Protein AF-A0A5B7H3X7-F1 (afdb_monomer_lite)

InterPro domains:
  IPR005828 Major facilitator, sugar transporter-like [PF00083] (17-91)
  IPR020846 Major facilitator superfamily domain [PS50850] (1-87)
  IPR036259 MFS transporter superfamily [G3DSA:1.20.1250.20] (1-110)
  IPR036259 MFS transporter superfamily [SSF103473] (4-90)

Foldseek 3Di:
DVVVVVVVVVVVVVVVVVLVVLVVQDDPVCSVVVVVVVVVVVVVVVVVLVVVVVPDDPVPPPPSVVVVVVVVVVVVVVVVPVPDPVDDDRPPDPVSVVVVDDDPPPDPPPPVPPD

pLDDT: mean 73.6, std 17.4, range [38.88, 94.69]

Organism: Portunus trituberculatus (NCBI:txid210409)

Sequence (115 aa):
MTLALLGKMTLNAAFQILFLYTGELFPTEVRTWGMGNASMMARIGSVLAAFLVSVLPSSWSIAPPIIFGCSCLIACWVTSLLPETRGAALYDTVLAFEAAQPVKGDEEKADEGVR

Structure (mmCIF, N/CA/C/O backbone):
data_AF-A0A5B7H3X7-F1
#
_entry.id   AF-A0A5B7H3X7-F1
#
loop_
_atom_site.group_PDB
_atom_site.id
_atom_site.type_symbol
_atom_site.label_atom_id
_atom_site.label_alt_id
_atom_site.label_comp_id
_atom_site.label_asym_id
_atom_site.label_entity_id
_atom_site.label_seq_id
_atom_site.pdbx_PDB_ins_code
_atom_site.Cartn_x
_atom_site.Cartn_y
_atom_site.Cartn_z
_atom_site.occupancy
_atom_site.B_iso_or_equiv
_atom_site.auth_seq_id
_atom_site.auth_comp_id
_atom_site.auth_asym_id
_atom_site.auth_atom_id
_atom_site.pdbx_PDB_model_num
ATOM 1 N N . MET A 1 1 ? 13.537 18.859 -5.431 1.00 75.50 1 MET A N 1
ATOM 2 C CA . MET A 1 1 ? 13.717 18.615 -3.980 1.00 75.50 1 MET A CA 1
ATOM 3 C C . MET A 1 1 ? 12.410 18.812 -3.215 1.00 75.50 1 MET A C 1
ATOM 5 O O . MET A 1 1 ? 11.915 17.855 -2.640 1.00 75.50 1 MET A O 1
ATOM 9 N N . THR A 1 2 ? 11.803 20.002 -3.263 1.00 92.38 2 THR A N 1
ATOM 10 C CA . THR A 1 2 ? 10.551 20.331 -2.549 1.00 92.38 2 THR A CA 1
ATOM 11 C C . THR A 1 2 ? 9.384 19.398 -2.887 1.00 92.38 2 THR A C 1
ATOM 13 O O . THR A 1 2 ? 8.752 18.875 -1.977 1.00 92.38 2 THR A O 1
ATOM 16 N N . LEU A 1 3 ? 9.155 19.101 -4.172 1.00 87.06 3 LEU A N 1
ATOM 17 C CA . LEU A 1 3 ? 8.073 18.206 -4.610 1.00 87.06 3 LEU A CA 1
ATOM 18 C C . LEU A 1 3 ? 8.233 16.760 -4.103 1.00 87.06 3 LEU A C 1
ATOM 20 O O . LEU A 1 3 ? 7.265 16.136 -3.682 1.00 87.06 3 LEU A O 1
ATOM 24 N N . ALA A 1 4 ? 9.463 16.239 -4.093 1.00 87.94 4 ALA A N 1
ATOM 25 C CA . ALA A 1 4 ? 9.745 14.892 -3.595 1.00 87.94 4 ALA A CA 1
ATOM 26 C C . ALA A 1 4 ? 9.531 14.788 -2.074 1.00 87.94 4 ALA A C 1
ATOM 28 O O . ALA A 1 4 ? 9.001 13.792 -1.582 1.00 87.94 4 ALA A O 1
ATOM 29 N N . LEU A 1 5 ? 9.905 15.835 -1.329 1.00 93.44 5 LEU A N 1
ATOM 30 C CA . LEU A 1 5 ? 9.657 15.913 0.111 1.00 93.44 5 LEU A CA 1
ATOM 31 C C . LEU A 1 5 ? 8.164 16.029 0.415 1.00 93.44 5 LEU A C 1
ATOM 33 O O . LEU A 1 5 ? 7.688 15.341 1.312 1.00 93.44 5 LEU A O 1
ATOM 37 N N . LEU A 1 6 ? 7.428 16.831 -0.359 1.00 94.69 6 LEU A N 1
ATOM 38 C CA . LEU A 1 6 ? 5.977 16.952 -0.233 1.00 94.69 6 LEU A CA 1
ATOM 39 C C . LEU A 1 6 ? 5.307 15.579 -0.373 1.00 94.69 6 LEU A C 1
ATOM 41 O O . LEU A 1 6 ? 4.592 15.161 0.530 1.00 94.69 6 LEU A O 1
ATOM 45 N N . GLY A 1 7 ? 5.621 14.840 -1.442 1.00 90.00 7 GLY A N 1
ATOM 46 C CA . GLY A 1 7 ? 5.067 13.502 -1.662 1.00 90.00 7 GLY A CA 1
ATOM 47 C C . GLY A 1 7 ? 5.365 12.538 -0.511 1.00 90.00 7 GLY A C 1
ATOM 48 O O . GLY A 1 7 ? 4.468 11.846 -0.032 1.00 90.00 7 GLY A O 1
ATOM 49 N N . LYS A 1 8 ? 6.602 12.541 0.004 1.00 89.25 8 LYS A N 1
ATOM 50 C CA . LYS A 1 8 ? 6.986 11.708 1.154 1.00 89.25 8 LYS A CA 1
ATOM 51 C C . LYS A 1 8 ? 6.202 12.067 2.424 1.00 89.25 8 LYS A C 1
ATOM 53 O O . LYS A 1 8 ? 5.792 11.169 3.155 1.00 89.25 8 LYS A O 1
ATOM 58 N N . MET A 1 9 ? 5.984 13.357 2.680 1.00 94.00 9 MET A N 1
ATOM 59 C CA . MET A 1 9 ? 5.230 13.823 3.849 1.00 94.00 9 MET A CA 1
ATOM 60 C C . MET A 1 9 ? 3.747 13.472 3.745 1.00 94.00 9 MET A C 1
ATOM 62 O O . MET A 1 9 ? 3.173 12.992 4.718 1.00 94.00 9 MET A O 1
ATOM 66 N N . THR A 1 10 ? 3.138 13.641 2.569 1.00 92.25 10 THR A N 1
ATOM 67 C CA . THR A 1 10 ? 1.731 13.289 2.342 1.00 92.25 10 THR A CA 1
ATOM 68 C C . THR A 1 10 ? 1.488 11.793 2.525 1.00 92.25 10 THR A C 1
ATOM 70 O O . THR A 1 10 ? 0.524 11.421 3.186 1.00 92.25 10 THR A O 1
ATOM 73 N N . LEU A 1 11 ? 2.381 10.934 2.019 1.00 88.12 11 LEU A N 1
ATOM 74 C CA . LEU A 1 11 ? 2.295 9.486 2.238 1.00 88.12 11 LEU A CA 1
ATOM 75 C C . LEU A 1 11 ? 2.365 9.129 3.729 1.00 88.12 11 LEU A C 1
ATOM 77 O O . LEU A 1 11 ? 1.557 8.336 4.207 1.00 88.12 11 LEU A O 1
ATOM 81 N N . ASN A 1 12 ? 3.289 9.743 4.477 1.00 91.06 12 ASN A N 1
ATOM 82 C CA . ASN A 1 12 ? 3.411 9.506 5.915 1.00 91.06 12 ASN A CA 1
ATOM 83 C C . ASN A 1 12 ? 2.171 9.982 6.686 1.00 91.06 12 ASN A C 1
ATOM 85 O O . ASN A 1 12 ? 1.659 9.264 7.539 1.00 91.06 12 ASN A O 1
ATOM 89 N N . ALA A 1 13 ? 1.664 11.175 6.366 1.00 91.50 13 ALA A N 1
ATOM 90 C CA . ALA A 1 13 ? 0.458 11.715 6.983 1.00 91.50 13 ALA A CA 1
ATOM 91 C C . ALA A 1 13 ? -0.764 10.826 6.708 1.00 91.50 13 ALA A C 1
ATOM 93 O O . ALA A 1 13 ? -1.500 10.506 7.636 1.00 91.50 13 ALA A O 1
ATOM 94 N N . ALA A 1 14 ? -0.943 10.370 5.464 1.00 88.00 14 ALA A N 1
ATOM 95 C CA . ALA A 1 14 ? -2.026 9.463 5.092 1.00 88.00 14 ALA A CA 1
ATOM 96 C C . ALA A 1 14 ? -1.951 8.137 5.862 1.00 88.00 14 ALA A C 1
ATOM 98 O O . ALA A 1 14 ? -2.958 7.686 6.403 1.00 88.00 14 ALA A O 1
ATOM 99 N N . PHE A 1 15 ? -0.756 7.547 5.978 1.00 84.44 15 PHE A N 1
ATOM 100 C CA . PHE A 1 15 ? -0.548 6.327 6.759 1.00 84.44 15 PHE A CA 1
ATOM 101 C C . PHE A 1 15 ? -0.920 6.530 8.232 1.00 84.44 15 PHE A C 1
ATOM 103 O O . PHE A 1 15 ? -1.616 5.707 8.819 1.00 84.44 15 PHE A O 1
ATOM 110 N N . GLN A 1 16 ? -0.522 7.657 8.820 1.00 87.12 16 GLN A N 1
ATOM 111 C CA . GLN A 1 16 ? -0.796 7.957 10.221 1.00 87.12 16 GLN A CA 1
ATOM 112 C C . GLN A 1 16 ? -2.285 8.213 10.489 1.00 87.12 16 GLN A C 1
ATOM 114 O O . GLN A 1 16 ? -2.808 7.741 11.495 1.00 87.12 16 GLN A O 1
ATOM 119 N N . ILE A 1 17 ? -2.979 8.893 9.570 1.00 84.38 17 ILE A N 1
ATOM 120 C CA . ILE A 1 17 ? -4.435 9.083 9.630 1.00 84.38 17 ILE A CA 1
ATOM 121 C C . ILE A 1 17 ? -5.148 7.736 9.533 1.00 84.38 17 ILE A C 1
ATOM 123 O O . ILE A 1 17 ? -6.037 7.473 10.329 1.00 84.38 17 ILE A O 1
ATOM 127 N N . LEU A 1 18 ? -4.739 6.861 8.612 1.00 79.38 18 LEU A N 1
ATOM 128 C CA . LEU A 1 18 ? -5.353 5.544 8.441 1.00 79.38 18 LEU A CA 1
ATOM 129 C C . LEU A 1 18 ? -5.159 4.661 9.684 1.00 79.38 18 LEU A C 1
ATOM 131 O O . LEU A 1 18 ? -6.084 3.965 10.098 1.00 79.38 18 LEU A O 1
ATOM 135 N N . PHE A 1 19 ? -3.992 4.743 10.328 1.00 78.38 19 PHE A N 1
ATOM 136 C CA . PHE A 1 19 ? -3.724 4.083 11.610 1.00 78.38 19 PHE A CA 1
ATOM 137 C C . PHE A 1 19 ? -4.583 4.632 12.747 1.00 78.38 19 PHE A C 1
ATOM 139 O O . PHE A 1 19 ? -5.160 3.856 13.505 1.00 78.38 19 PHE A O 1
ATOM 146 N N . LEU A 1 20 ? -4.685 5.956 12.858 1.00 82.69 20 LEU A N 1
ATOM 147 C CA . LEU A 1 20 ? -5.501 6.610 13.878 1.00 82.69 20 LEU A CA 1
ATOM 148 C C . LEU A 1 20 ? -6.980 6.269 13.695 1.00 82.69 20 LEU A C 1
ATOM 150 O O . LEU A 1 20 ? -7.642 5.853 14.637 1.00 82.69 20 LEU A O 1
ATOM 154 N N . TYR A 1 21 ? -7.450 6.322 12.456 1.00 74.88 21 TYR A N 1
ATOM 155 C CA . TYR A 1 21 ? -8.803 5.965 12.070 1.00 74.88 21 TYR A CA 1
ATOM 156 C C . TYR A 1 21 ? -9.120 4.491 12.354 1.00 74.88 21 TYR A C 1
ATOM 158 O O . TYR A 1 21 ? -10.170 4.169 12.900 1.00 74.88 21 TYR A O 1
ATOM 166 N N . THR A 1 22 ? -8.174 3.588 12.080 1.00 72.62 22 THR A N 1
ATOM 167 C CA . THR A 1 22 ? -8.290 2.174 12.475 1.00 72.62 22 THR A CA 1
ATOM 168 C C . THR A 1 22 ? -8.323 2.020 14.002 1.00 72.62 22 THR A C 1
ATOM 170 O O . THR A 1 22 ? -8.945 1.108 14.535 1.00 72.62 22 THR A O 1
ATOM 173 N N . GLY A 1 23 ? -7.668 2.915 14.738 1.00 70.56 23 GLY A N 1
ATOM 174 C CA . GLY A 1 23 ? -7.778 2.986 16.188 1.00 70.56 23 GLY A CA 1
ATOM 175 C C . GLY A 1 23 ? -9.178 3.393 16.644 1.00 70.56 23 GLY A C 1
ATOM 176 O O . GLY A 1 23 ? -9.741 2.753 17.524 1.00 70.56 23 GLY A O 1
ATOM 177 N N . GLU A 1 24 ? -9.748 4.430 16.046 1.00 73.31 24 GLU A N 1
ATOM 178 C CA . GLU A 1 24 ? -11.010 5.022 16.496 1.00 73.31 24 GLU A CA 1
ATOM 179 C C . GLU A 1 24 ? -12.242 4.217 16.076 1.00 73.31 24 GLU A C 1
ATOM 181 O O . GLU A 1 24 ? -13.179 4.109 16.857 1.00 73.31 24 GLU A O 1
ATOM 186 N N . LEU A 1 25 ? -12.240 3.608 14.887 1.00 64.31 25 LEU A N 1
ATOM 187 C CA . LEU A 1 25 ? -13.413 2.894 14.373 1.00 64.31 25 LEU A CA 1
ATOM 188 C C . LEU A 1 25 ? -13.556 1.457 14.884 1.00 64.31 25 LEU A C 1
ATOM 190 O O . LEU A 1 25 ? -14.656 0.909 14.858 1.00 64.31 25 LEU A O 1
ATOM 194 N N . PHE A 1 26 ? -12.451 0.816 15.276 1.00 60.19 26 PHE A N 1
ATOM 195 C CA . PHE A 1 26 ? -12.441 -0.619 15.549 1.00 60.19 26 PHE A CA 1
ATOM 196 C C . PHE A 1 26 ? -12.399 -0.920 17.056 1.00 60.19 26 PHE A C 1
ATOM 198 O O . PHE A 1 26 ? -11.519 -0.405 17.761 1.00 60.19 26 PHE A O 1
ATOM 205 N N . PRO A 1 27 ? -13.280 -1.814 17.556 1.00 58.56 27 PRO A N 1
ATOM 206 C CA . PRO A 1 27 ? -13.193 -2.329 18.917 1.00 58.56 27 PRO A CA 1
ATOM 207 C C . PRO A 1 27 ? -11.865 -3.073 19.125 1.00 58.56 27 PRO A C 1
ATOM 209 O O . PRO A 1 27 ? -11.237 -3.554 18.178 1.00 58.56 27 PRO A O 1
ATOM 212 N N . THR A 1 28 ? -11.416 -3.157 20.376 1.00 65.19 28 THR A N 1
ATOM 213 C CA . THR A 1 28 ? -10.062 -3.583 20.778 1.00 65.19 28 THR A CA 1
ATOM 214 C C . THR A 1 28 ? -9.598 -4.911 20.160 1.00 65.19 28 THR A C 1
ATOM 216 O O . THR A 1 28 ? -8.411 -5.057 19.871 1.00 65.19 28 THR A O 1
ATOM 219 N N . GLU A 1 29 ? -10.526 -5.831 19.882 1.00 64.56 29 GLU A N 1
ATOM 220 C CA . GLU A 1 29 ? -10.269 -7.154 19.292 1.00 64.56 29 GLU A CA 1
ATOM 221 C C . GLU A 1 29 ? -9.775 -7.104 17.832 1.00 64.56 29 GLU A C 1
ATOM 223 O O . GLU A 1 29 ? -8.860 -7.829 17.442 1.00 64.56 29 GLU A O 1
ATOM 228 N N . VAL A 1 30 ? -10.333 -6.214 17.007 1.00 67.81 30 VAL A N 1
ATOM 229 C CA . VAL A 1 30 ? -10.016 -6.125 15.565 1.00 67.81 30 VAL A CA 1
ATOM 230 C C . VAL A 1 30 ? -8.940 -5.086 15.254 1.00 67.81 30 VAL A C 1
ATOM 232 O O . VAL A 1 30 ? -8.297 -5.153 14.203 1.00 67.81 30 VAL A O 1
ATOM 235 N N . ARG A 1 31 ? -8.656 -4.172 16.192 1.00 77.56 31 ARG A N 1
ATOM 236 C CA . ARG A 1 31 ? -7.623 -3.136 16.037 1.00 77.56 31 ARG A CA 1
ATOM 237 C C . ARG A 1 31 ? -6.228 -3.727 15.806 1.00 77.56 31 ARG A C 1
ATOM 239 O O . ARG A 1 31 ? -5.514 -3.298 14.899 1.00 77.56 31 ARG A O 1
ATOM 246 N N . THR A 1 32 ? -5.835 -4.719 16.606 1.00 78.19 32 THR A N 1
ATOM 247 C CA . THR A 1 32 ? -4.513 -5.364 16.503 1.00 78.19 32 THR A CA 1
ATOM 248 C C . THR A 1 32 ? -4.342 -6.080 15.163 1.00 78.19 32 THR A C 1
ATOM 250 O O . THR A 1 32 ? -3.286 -5.981 14.536 1.00 78.19 32 THR A O 1
ATOM 253 N N . TRP A 1 33 ? -5.404 -6.727 14.676 1.00 82.31 33 TRP A N 1
ATOM 254 C CA . TRP A 1 33 ? -5.427 -7.373 13.363 1.00 82.31 33 TRP A CA 1
ATOM 255 C C . TRP A 1 33 ? -5.314 -6.369 12.210 1.00 82.31 33 TRP A C 1
ATOM 257 O O . TRP A 1 33 ? -4.500 -6.570 11.307 1.00 82.31 33 TRP A O 1
ATOM 267 N N . GLY A 1 34 ? -6.059 -5.260 12.258 1.00 80.06 34 GLY A N 1
ATOM 268 C CA . GLY A 1 34 ? -5.995 -4.204 11.243 1.00 80.06 34 GLY A CA 1
ATOM 269 C C . GLY A 1 34 ? -4.606 -3.565 11.136 1.00 80.06 34 GLY A C 1
ATOM 270 O O . GLY A 1 34 ? -4.036 -3.482 10.046 1.00 80.06 34 GLY A O 1
ATOM 271 N N . MET A 1 35 ? -4.010 -3.192 12.274 1.00 82.31 35 MET A N 1
ATOM 272 C CA . MET A 1 35 ? -2.660 -2.611 12.313 1.00 82.31 35 MET A CA 1
ATOM 273 C C . MET A 1 35 ? -1.573 -3.606 11.871 1.00 82.31 35 MET A C 1
ATOM 275 O O . MET A 1 35 ? -0.628 -3.230 11.166 1.00 82.31 35 MET A O 1
ATOM 279 N N . GLY A 1 36 ? -1.705 -4.881 12.254 1.00 86.88 36 GLY A N 1
ATOM 280 C CA . GLY A 1 36 ? -0.803 -5.949 11.823 1.00 86.88 36 GLY A CA 1
ATOM 281 C C . GLY A 1 36 ? -0.845 -6.153 10.309 1.00 86.88 36 GLY A C 1
ATOM 282 O O . GLY A 1 36 ? 0.200 -6.164 9.657 1.00 86.88 36 GLY A O 1
ATOM 283 N N . ASN A 1 37 ? -2.046 -6.216 9.733 1.00 85.75 37 ASN A N 1
ATOM 284 C CA . ASN A 1 37 ? -2.235 -6.402 8.297 1.00 85.75 37 ASN A CA 1
ATOM 285 C C . ASN A 1 37 ? -1.686 -5.220 7.478 1.00 85.75 37 ASN A C 1
ATOM 287 O O . ASN A 1 37 ? -0.946 -5.420 6.515 1.00 85.75 37 ASN A O 1
ATOM 291 N N . ALA A 1 38 ? -1.953 -3.979 7.904 1.00 83.81 38 ALA A N 1
ATOM 292 C CA . ALA A 1 38 ? -1.392 -2.789 7.260 1.00 83.81 38 ALA A CA 1
ATOM 293 C C . ALA A 1 38 ? 0.149 -2.811 7.249 1.00 83.81 38 ALA A C 1
ATOM 295 O O . ALA A 1 38 ? 0.784 -2.487 6.242 1.00 83.81 38 ALA A O 1
ATOM 296 N N . SER A 1 39 ? 0.759 -3.264 8.349 1.00 86.88 39 SER A N 1
ATOM 297 C CA . SER A 1 39 ? 2.214 -3.398 8.465 1.00 86.88 39 SER A CA 1
ATOM 298 C C . SER A 1 39 ? 2.772 -4.482 7.541 1.00 86.88 39 SER A C 1
ATOM 300 O O . SER A 1 39 ? 3.795 -4.266 6.888 1.00 86.88 39 SER A O 1
ATOM 302 N N . MET A 1 40 ? 2.102 -5.633 7.442 1.00 91.56 40 MET A N 1
ATOM 303 C CA . MET A 1 40 ? 2.487 -6.701 6.514 1.00 91.56 40 MET A CA 1
ATOM 304 C C . MET A 1 40 ? 2.395 -6.228 5.062 1.00 91.56 40 MET A C 1
ATOM 306 O O . MET A 1 40 ? 3.342 -6.414 4.300 1.00 91.56 40 MET A O 1
ATOM 310 N N . MET A 1 41 ? 1.316 -5.533 4.696 1.00 88.81 41 MET A N 1
ATOM 311 C CA . MET A 1 41 ? 1.132 -5.012 3.342 1.00 88.81 41 MET A CA 1
ATOM 312 C C . MET A 1 41 ? 2.203 -3.970 2.975 1.00 88.81 41 MET A C 1
ATOM 314 O O . MET A 1 41 ? 2.748 -4.005 1.872 1.00 88.81 41 MET A O 1
ATOM 318 N N . ALA A 1 42 ? 2.600 -3.104 3.915 1.00 87.25 42 ALA A N 1
ATOM 319 C CA . ALA A 1 42 ? 3.709 -2.166 3.715 1.00 87.25 42 ALA A CA 1
ATOM 320 C C . ALA A 1 42 ? 5.054 -2.883 3.468 1.00 87.25 42 ALA A C 1
ATOM 322 O O . ALA A 1 42 ? 5.864 -2.453 2.638 1.00 87.25 42 ALA A O 1
ATOM 323 N N . ARG A 1 43 ? 5.297 -4.006 4.159 1.00 90.75 43 ARG A N 1
ATOM 324 C CA . ARG A 1 43 ? 6.495 -4.836 3.952 1.00 90.75 43 ARG A CA 1
ATOM 325 C C . ARG A 1 43 ? 6.469 -5.536 2.601 1.00 90.75 43 ARG A C 1
ATOM 327 O O . ARG A 1 43 ? 7.479 -5.500 1.903 1.00 90.75 43 ARG A O 1
ATOM 334 N N . ILE A 1 44 ? 5.327 -6.091 2.202 1.00 92.50 44 ILE A N 1
ATOM 335 C CA . ILE A 1 44 ? 5.142 -6.696 0.877 1.00 92.50 44 ILE A CA 1
ATOM 336 C C . ILE A 1 44 ? 5.406 -5.655 -0.216 1.00 92.50 44 ILE A C 1
ATOM 338 O O . ILE A 1 44 ? 6.198 -5.913 -1.118 1.00 92.50 44 ILE A O 1
ATOM 342 N N . GLY A 1 45 ? 4.842 -4.449 -0.092 1.00 88.38 45 GLY A N 1
ATOM 343 C CA . GLY A 1 45 ? 5.097 -3.347 -1.023 1.00 88.38 45 GLY A CA 1
ATOM 344 C C . GLY A 1 45 ? 6.582 -2.983 -1.126 1.00 88.38 45 GLY A C 1
ATOM 345 O O . GLY A 1 45 ? 7.091 -2.765 -2.222 1.00 88.38 45 GLY A O 1
ATOM 346 N N . SER A 1 46 ? 7.304 -3.001 -0.002 1.00 89.75 46 SER A N 1
ATOM 347 C CA . SER A 1 46 ? 8.748 -2.732 0.028 1.00 89.75 46 SER A CA 1
ATOM 348 C C . SER A 1 46 ? 9.566 -3.824 -0.677 1.00 89.75 46 SER A C 1
ATOM 350 O O . SER A 1 46 ? 10.495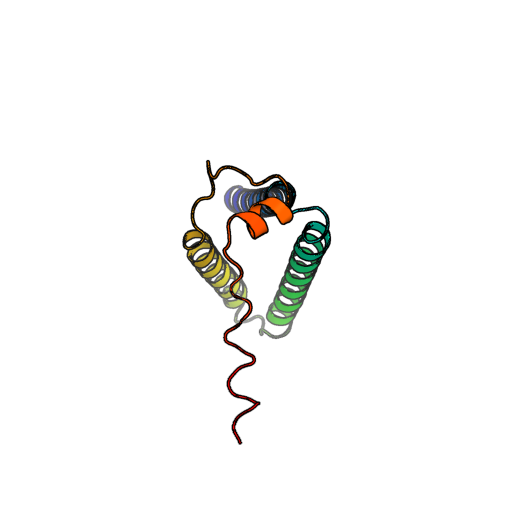 -3.513 -1.421 1.00 89.75 46 SER A O 1
ATOM 352 N N . VAL A 1 47 ? 9.213 -5.100 -0.476 1.00 93.00 47 VAL A N 1
ATOM 353 C CA . VAL A 1 47 ? 9.871 -6.243 -1.135 1.00 93.00 47 VAL A CA 1
ATOM 354 C C . VAL A 1 47 ? 9.597 -6.237 -2.636 1.00 93.00 47 VAL A C 1
ATOM 356 O O . VAL A 1 47 ? 10.531 -6.368 -3.423 1.00 93.00 47 VAL A O 1
ATOM 359 N N . LEU A 1 48 ? 8.342 -6.016 -3.040 1.00 89.50 48 LEU A N 1
ATOM 360 C CA . LEU A 1 48 ? 7.972 -5.863 -4.448 1.00 89.50 48 LEU A CA 1
ATOM 361 C C . LEU A 1 48 ? 8.730 -4.701 -5.088 1.00 89.50 48 LEU A C 1
ATOM 363 O O . LEU A 1 48 ? 9.211 -4.829 -6.213 1.00 89.50 48 LEU A O 1
ATOM 367 N N . ALA A 1 49 ? 8.896 -3.592 -4.364 1.00 87.50 49 ALA A N 1
ATOM 368 C CA . ALA A 1 49 ? 9.619 -2.450 -4.888 1.00 87.50 49 ALA A CA 1
ATOM 369 C C . ALA A 1 49 ? 11.099 -2.745 -5.137 1.00 87.50 49 ALA A C 1
ATOM 371 O O . ALA A 1 49 ? 11.618 -2.440 -6.211 1.00 87.50 49 ALA A O 1
ATOM 372 N N . ALA A 1 50 ? 11.760 -3.396 -4.179 1.00 88.56 50 ALA A N 1
ATOM 373 C CA . ALA A 1 50 ? 13.143 -3.830 -4.333 1.00 88.56 50 ALA A CA 1
ATOM 374 C C . ALA A 1 50 ? 13.302 -4.859 -5.466 1.00 88.56 50 ALA A C 1
ATOM 376 O O . ALA A 1 50 ? 14.241 -4.770 -6.256 1.00 88.56 50 ALA A O 1
ATOM 377 N N . PHE A 1 51 ? 12.360 -5.798 -5.588 1.00 88.50 51 PHE A N 1
ATOM 378 C CA . PHE A 1 51 ? 12.368 -6.812 -6.638 1.00 88.50 51 PHE A CA 1
ATOM 379 C C . PHE A 1 51 ? 12.240 -6.196 -8.036 1.00 88.50 51 PHE A C 1
ATOM 381 O O . PHE A 1 51 ? 13.038 -6.506 -8.919 1.00 88.50 51 PHE A O 1
ATOM 388 N N . LEU A 1 52 ? 11.298 -5.267 -8.228 1.00 85.31 52 LEU A N 1
ATOM 389 C CA . LEU A 1 52 ? 11.104 -4.574 -9.505 1.00 85.31 52 LEU A CA 1
ATOM 390 C C . LEU A 1 52 ? 12.352 -3.801 -9.943 1.00 85.31 52 LEU A C 1
ATOM 392 O O . LEU A 1 52 ? 12.704 -3.823 -11.119 1.00 85.31 52 LEU A O 1
ATOM 396 N N . VAL A 1 53 ? 13.042 -3.152 -9.003 1.00 85.19 53 VAL A N 1
ATOM 397 C CA . VAL A 1 53 ? 14.296 -2.437 -9.287 1.00 85.19 53 VAL A CA 1
ATOM 398 C C . VAL A 1 53 ? 15.437 -3.407 -9.607 1.00 85.19 53 VAL A C 1
ATOM 400 O O . VAL A 1 53 ? 16.263 -3.105 -10.460 1.00 85.19 53 VAL A O 1
ATOM 403 N N . SER A 1 54 ? 15.479 -4.577 -8.964 1.00 84.88 54 SER A N 1
ATOM 404 C CA . SER A 1 54 ? 16.530 -5.578 -9.187 1.00 84.88 54 SER A CA 1
ATOM 405 C C . SER A 1 54 ? 16.391 -6.338 -10.508 1.00 84.88 54 SER A C 1
ATOM 407 O O . SER A 1 54 ? 17.395 -6.817 -11.029 1.00 84.88 54 SER A O 1
ATOM 409 N N . VAL A 1 55 ? 15.170 -6.517 -11.016 1.00 83.75 55 VAL A N 1
ATOM 410 C CA . VAL A 1 55 ? 14.904 -7.295 -12.238 1.00 83.75 55 VAL A CA 1
ATOM 411 C C . VAL A 1 55 ? 15.002 -6.432 -13.498 1.00 83.75 55 VAL A C 1
ATOM 413 O O . VAL A 1 55 ? 15.288 -6.954 -14.577 1.00 83.75 55 VAL A O 1
ATOM 416 N N . LEU A 1 56 ? 14.784 -5.118 -13.394 1.00 82.12 56 LEU A N 1
ATOM 417 C CA . LEU A 1 56 ? 14.796 -4.245 -14.564 1.00 82.12 56 LEU A CA 1
ATOM 418 C C 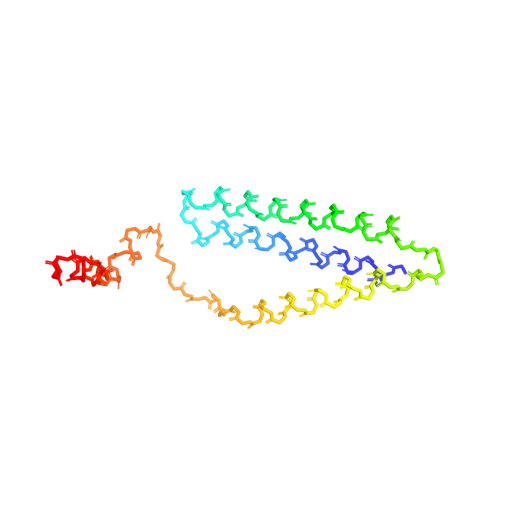. LEU A 1 56 ? 16.223 -3.912 -15.032 1.00 82.12 56 LEU A C 1
ATOM 420 O O . LEU A 1 56 ? 17.045 -3.443 -14.242 1.00 82.12 56 LEU A O 1
ATOM 424 N N . PRO A 1 57 ? 16.524 -4.067 -16.334 1.00 74.75 57 PRO A N 1
ATOM 425 C CA . PRO A 1 57 ? 17.790 -3.613 -16.889 1.00 74.75 57 PRO A CA 1
ATOM 426 C C . PRO A 1 57 ? 17.898 -2.081 -16.818 1.00 74.75 57 PRO A C 1
ATOM 428 O O . PRO A 1 57 ? 16.919 -1.363 -17.025 1.00 74.75 57 PRO A O 1
ATOM 431 N N . SER A 1 58 ? 19.114 -1.579 -16.572 1.00 70.62 58 SER A N 1
ATOM 432 C CA . SER A 1 58 ? 19.439 -0.148 -16.377 1.00 70.62 58 SER A CA 1
ATOM 433 C C . SER A 1 58 ? 18.888 0.791 -17.469 1.00 70.62 58 SER A C 1
ATOM 435 O O . SER A 1 58 ? 18.579 1.955 -17.213 1.00 70.62 58 SER A O 1
ATOM 437 N N . SER A 1 59 ? 18.676 0.269 -18.680 1.00 70.75 59 SER A N 1
ATOM 438 C CA . SER A 1 59 ? 18.072 0.978 -19.812 1.00 70.75 59 SER A CA 1
ATOM 439 C C . SER A 1 59 ? 16.618 1.428 -19.587 1.00 70.75 59 SER A C 1
ATOM 441 O O . SER A 1 59 ? 16.170 2.349 -20.265 1.00 70.75 59 SER A O 1
ATOM 443 N N . TRP A 1 60 ? 15.893 0.854 -18.619 1.00 72.88 60 TRP A N 1
ATOM 444 C CA . TRP A 1 60 ? 14.491 1.173 -18.303 1.00 72.88 60 TRP A CA 1
ATOM 445 C C . TRP A 1 60 ? 14.324 1.900 -16.958 1.00 72.88 60 TRP A C 1
ATOM 447 O O . TRP A 1 60 ? 13.396 1.633 -16.197 1.00 72.88 60 TRP A O 1
ATOM 457 N N . SER A 1 61 ? 15.196 2.866 -16.662 1.00 74.25 61 SER A N 1
ATOM 458 C CA . SER A 1 61 ? 15.193 3.604 -15.383 1.00 74.25 61 SER A CA 1
ATOM 459 C C . SER A 1 61 ? 13.877 4.349 -15.066 1.00 74.25 61 SER A C 1
ATOM 461 O O . SER A 1 61 ? 13.562 4.596 -13.904 1.00 74.25 61 SER A O 1
ATOM 463 N N . ILE A 1 62 ? 13.070 4.679 -16.084 1.00 81.50 62 ILE A N 1
ATOM 464 C CA . ILE A 1 62 ? 11.787 5.391 -15.922 1.00 81.50 62 ILE A CA 1
ATOM 465 C C . ILE A 1 62 ? 10.609 4.470 -15.557 1.00 81.50 62 ILE A C 1
ATOM 467 O O . ILE A 1 62 ? 9.579 4.943 -15.080 1.00 81.50 62 ILE A O 1
ATOM 471 N N . ALA A 1 63 ? 10.733 3.159 -15.769 1.00 83.25 63 ALA A N 1
ATOM 472 C CA . ALA A 1 63 ? 9.613 2.233 -15.622 1.00 83.25 63 ALA A CA 1
ATOM 473 C C . ALA A 1 63 ? 9.173 2.002 -14.160 1.00 83.25 63 ALA A C 1
ATO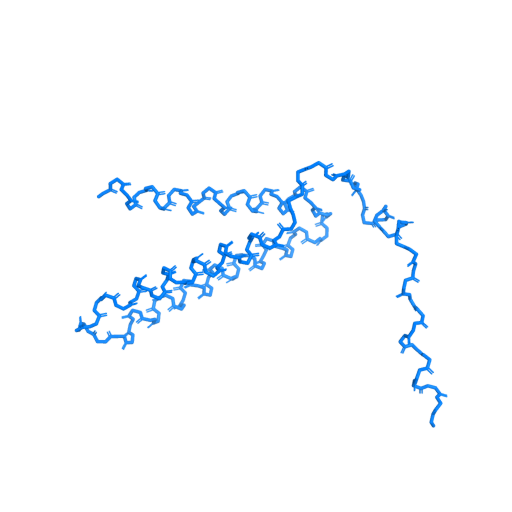M 475 O O . ALA A 1 63 ? 7.966 2.067 -13.912 1.00 83.25 63 ALA A O 1
ATOM 476 N N . PRO A 1 64 ? 10.069 1.812 -13.165 1.00 85.81 64 PRO A N 1
ATOM 477 C CA . PRO A 1 64 ? 9.639 1.613 -11.779 1.00 85.81 64 PRO A CA 1
ATOM 478 C C . PRO A 1 64 ? 8.820 2.793 -11.216 1.00 85.81 64 PRO A C 1
ATOM 480 O O . PRO A 1 64 ? 7.736 2.545 -10.688 1.00 85.81 64 PRO A O 1
ATOM 483 N N . PRO A 1 65 ? 9.237 4.071 -11.371 1.00 85.56 65 PRO A N 1
ATOM 484 C CA . PRO A 1 65 ? 8.450 5.217 -10.906 1.00 85.56 65 PRO A CA 1
ATOM 485 C C . PRO A 1 65 ? 7.032 5.287 -11.485 1.00 85.56 65 PRO A C 1
ATOM 487 O O . PRO A 1 65 ? 6.101 5.636 -10.761 1.00 85.56 65 PRO A O 1
AT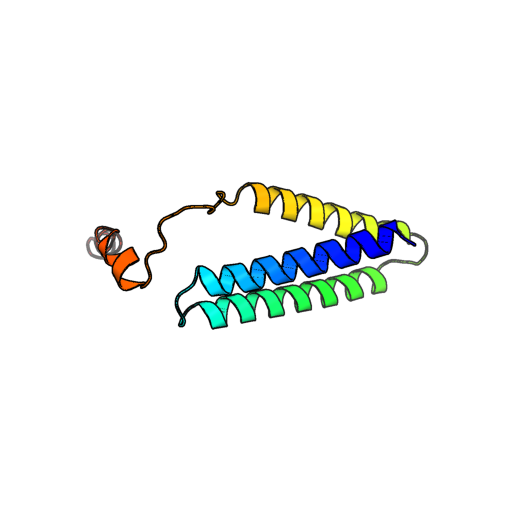OM 490 N N . ILE A 1 66 ? 6.855 4.941 -12.766 1.00 88.75 66 ILE A N 1
ATOM 491 C CA . ILE A 1 66 ? 5.540 4.948 -13.423 1.00 88.75 66 ILE A CA 1
ATOM 492 C C . ILE A 1 66 ? 4.631 3.883 -12.803 1.00 88.75 66 ILE A C 1
ATOM 494 O O . ILE A 1 66 ? 3.484 4.179 -12.478 1.00 88.75 66 ILE A O 1
ATOM 498 N N . ILE A 1 67 ? 5.147 2.673 -12.569 1.00 89.50 67 ILE A N 1
ATOM 499 C CA . ILE A 1 67 ? 4.378 1.571 -11.974 1.00 89.50 67 ILE A CA 1
ATOM 500 C C . ILE A 1 67 ? 3.900 1.943 -10.563 1.00 89.50 67 ILE A C 1
ATOM 502 O O . ILE A 1 67 ? 2.713 1.796 -10.258 1.00 89.50 67 ILE A O 1
ATOM 506 N N . PHE A 1 68 ? 4.782 2.492 -9.717 1.00 88.06 68 PHE A N 1
ATOM 507 C CA . PHE A 1 68 ? 4.378 2.948 -8.380 1.00 88.06 68 PHE A CA 1
ATOM 508 C C . PHE A 1 68 ? 3.388 4.112 -8.453 1.00 88.06 68 PHE A C 1
ATOM 510 O O . PHE A 1 68 ? 2.391 4.105 -7.733 1.00 88.06 68 PHE A O 1
ATOM 517 N N . GLY A 1 69 ? 3.604 5.073 -9.354 1.00 89.56 69 GLY A N 1
ATOM 518 C CA . GLY A 1 69 ? 2.682 6.188 -9.571 1.00 89.56 69 GLY A CA 1
ATOM 519 C C . GLY A 1 69 ? 1.273 5.721 -9.946 1.00 89.56 69 GLY A C 1
ATOM 520 O O . GLY A 1 69 ? 0.300 6.150 -9.328 1.00 89.56 69 GLY A O 1
ATOM 521 N N . CYS A 1 70 ? 1.157 4.784 -10.889 1.00 92.44 70 CYS A N 1
ATOM 522 C CA . CYS A 1 70 ? -0.121 4.187 -11.273 1.00 92.44 70 CYS A CA 1
ATOM 523 C C . CYS A 1 70 ? -0.787 3.451 -10.103 1.00 92.44 70 CYS A C 1
ATOM 525 O O . CYS A 1 70 ? -1.988 3.610 -9.892 1.00 92.44 70 CYS A O 1
ATOM 527 N N . SER A 1 71 ? -0.023 2.703 -9.300 1.00 90.12 71 SER A N 1
ATOM 528 C CA . SER A 1 71 ? -0.571 2.021 -8.120 1.00 90.12 71 SER A CA 1
ATOM 529 C C . SER A 1 71 ? -1.141 2.998 -7.082 1.00 90.12 71 SER A C 1
ATOM 531 O O . SER A 1 71 ? -2.208 2.741 -6.527 1.00 90.12 71 SER A O 1
ATOM 533 N N . CYS A 1 72 ? -0.505 4.160 -6.887 1.00 89.19 72 CYS A N 1
ATOM 534 C CA . CYS A 1 72 ? -1.012 5.218 -6.011 1.00 89.19 72 CYS A CA 1
ATOM 535 C C . CYS A 1 72 ? -2.329 5.815 -6.523 1.00 89.19 72 CYS A C 1
ATOM 537 O O . CYS A 1 72 ? -3.218 6.098 -5.724 1.00 89.19 72 CYS A O 1
ATOM 539 N N . LEU A 1 73 ? -2.478 5.995 -7.840 1.00 92.25 73 LEU A N 1
ATOM 540 C CA . LEU A 1 73 ? -3.727 6.491 -8.431 1.00 92.25 73 LEU A CA 1
ATOM 541 C C . LEU A 1 73 ? -4.873 5.496 -8.239 1.00 92.25 73 LEU A C 1
ATOM 543 O O . LEU A 1 73 ? -5.968 5.899 -7.857 1.00 92.25 73 LEU A O 1
ATOM 547 N N . ILE A 1 74 ? -4.608 4.202 -8.437 1.00 92.50 74 ILE A N 1
ATOM 548 C CA . ILE A 1 74 ? -5.587 3.138 -8.184 1.00 92.50 74 ILE A CA 1
ATOM 549 C C . ILE A 1 74 ? -5.965 3.116 -6.700 1.00 92.50 74 ILE A C 1
ATOM 551 O O . ILE A 1 74 ? -7.146 3.080 -6.371 1.00 92.50 74 ILE A O 1
ATOM 555 N N . ALA A 1 75 ? -4.988 3.202 -5.794 1.00 87.12 75 ALA A N 1
ATOM 556 C CA . ALA A 1 75 ? -5.252 3.255 -4.359 1.00 87.12 75 ALA A CA 1
ATOM 557 C C . ALA A 1 75 ? -6.092 4.483 -3.970 1.00 87.12 75 ALA A C 1
ATOM 559 O O . ALA A 1 75 ? -7.028 4.364 -3.182 1.00 87.12 75 ALA A O 1
ATOM 560 N N . CYS A 1 76 ? -5.805 5.649 -4.553 1.00 87.94 76 CYS A N 1
ATOM 561 C CA . CYS A 1 76 ? -6.584 6.871 -4.353 1.00 87.94 76 CYS A CA 1
ATOM 562 C C . CYS A 1 76 ? -8.029 6.704 -4.846 1.00 87.94 76 CYS A C 1
ATOM 564 O O . CYS A 1 76 ? -8.974 7.061 -4.143 1.00 87.94 76 CYS A O 1
ATOM 566 N N . TRP A 1 77 ? -8.209 6.089 -6.016 1.00 90.88 77 TRP A N 1
ATOM 567 C CA . TRP A 1 77 ? -9.524 5.780 -6.571 1.00 90.88 77 TRP A CA 1
ATOM 568 C C . TRP A 1 77 ? -10.325 4.840 -5.663 1.00 90.88 77 TRP A C 1
ATOM 570 O O . TRP A 1 77 ? -11.471 5.124 -5.330 1.00 90.88 77 TRP A O 1
ATOM 580 N N . VAL A 1 78 ? -9.701 3.754 -5.199 1.00 86.50 78 VAL A N 1
ATOM 581 C CA . VAL A 1 78 ? -10.320 2.797 -4.269 1.00 86.50 78 VAL A CA 1
ATOM 58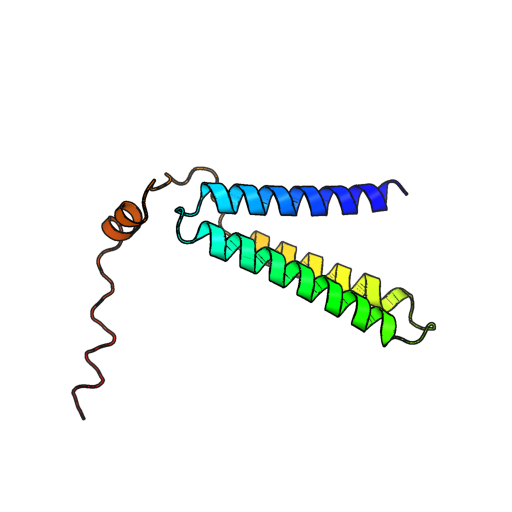2 C C . VAL A 1 78 ? -10.658 3.459 -2.935 1.00 86.50 78 VAL A C 1
ATOM 584 O O . VAL A 1 78 ? -11.732 3.236 -2.391 1.00 86.50 78 VAL A O 1
ATOM 587 N N . THR A 1 79 ? -9.782 4.323 -2.426 1.00 82.38 79 THR A N 1
ATOM 588 C CA . THR A 1 79 ? -10.033 5.067 -1.182 1.00 82.38 79 THR A CA 1
ATOM 589 C C . THR A 1 79 ? -11.167 6.078 -1.349 1.00 82.38 79 THR A C 1
ATOM 591 O O . THR A 1 79 ? -11.919 6.305 -0.411 1.00 82.38 79 THR A O 1
ATOM 594 N N . SER A 1 80 ? -11.348 6.641 -2.546 1.00 81.06 80 SER A N 1
ATOM 595 C CA . SER A 1 80 ? -12.466 7.546 -2.847 1.00 81.06 80 SER A CA 1
ATOM 596 C C . SER A 1 80 ? -13.821 6.828 -2.885 1.00 81.06 80 SER A C 1
ATOM 598 O O . SER A 1 80 ? -14.852 7.470 -2.715 1.00 81.06 80 SER A O 1
ATOM 600 N N . LEU A 1 81 ? -13.833 5.505 -3.094 1.00 80.88 81 LEU A N 1
ATOM 601 C CA . LEU A 1 81 ? -15.036 4.671 -2.974 1.00 80.88 81 LEU A CA 1
ATOM 602 C C . LEU A 1 81 ? -15.395 4.366 -1.514 1.00 80.88 81 LEU A C 1
ATOM 604 O O . LEU A 1 81 ? -16.484 3.855 -1.254 1.00 80.88 81 LEU A O 1
ATOM 608 N N . LEU A 1 82 ? -14.498 4.651 -0.565 1.00 71.44 82 LEU A N 1
ATOM 609 C CA . LEU A 1 82 ? -14.773 4.460 0.849 1.00 71.44 82 LEU A CA 1
ATOM 610 C C . LEU A 1 82 ? -15.747 5.565 1.303 1.00 71.44 82 LEU A C 1
ATOM 612 O O . LEU A 1 82 ? -15.406 6.746 1.192 1.00 71.44 82 LEU A O 1
ATOM 616 N N . PRO A 1 83 ? -16.959 5.221 1.778 1.00 59.44 83 PRO A N 1
ATOM 617 C CA . PRO A 1 83 ? -17.940 6.212 2.197 1.00 59.44 83 PRO A CA 1
ATOM 618 C C . PRO A 1 83 ? -17.349 7.079 3.309 1.00 59.44 83 PRO A C 1
ATOM 620 O O . PRO A 1 83 ? -16.795 6.570 4.284 1.00 59.44 83 PRO A O 1
ATOM 623 N N . GLU A 1 84 ? -17.440 8.396 3.138 1.00 58.59 84 GLU A N 1
ATOM 624 C CA . GLU A 1 84 ? -16.896 9.364 4.082 1.00 58.59 84 GLU A CA 1
ATOM 625 C C . GLU A 1 84 ? -17.575 9.190 5.447 1.00 58.59 84 GLU A C 1
ATOM 627 O O . GLU A 1 84 ? -18.743 9.511 5.642 1.00 58.59 84 GLU A O 1
ATOM 632 N N . THR A 1 85 ? -16.842 8.664 6.422 1.00 58.06 85 THR A N 1
ATOM 633 C CA . THR A 1 85 ? -17.359 8.349 7.763 1.00 58.06 85 THR A CA 1
ATOM 634 C C . THR A 1 85 ? -17.375 9.544 8.714 1.00 58.06 85 THR A C 1
ATOM 636 O O . THR A 1 85 ? -17.441 9.370 9.932 1.00 58.06 85 THR A O 1
ATOM 639 N N . ARG A 1 86 ? -17.257 10.776 8.205 1.00 46.38 86 ARG A N 1
ATOM 640 C CA . ARG A 1 86 ? -17.325 11.979 9.045 1.00 46.38 86 ARG A CA 1
ATOM 641 C C . ARG A 1 86 ? -18.761 12.164 9.538 1.00 46.38 86 ARG A C 1
ATOM 643 O O . ARG A 1 86 ? -19.600 12.686 8.817 1.00 46.38 86 ARG A O 1
ATOM 650 N N . GLY A 1 87 ? -19.016 11.766 10.785 1.00 48.25 87 GLY A N 1
ATOM 651 C CA . GLY A 1 87 ? -20.274 12.039 11.489 1.00 48.25 87 GLY A CA 1
ATOM 652 C C . GLY A 1 87 ? -21.229 10.854 11.645 1.00 48.25 87 GLY A C 1
ATOM 653 O O . GLY A 1 87 ? -22.352 11.059 12.100 1.00 48.25 87 GLY A O 1
ATOM 654 N N . ALA A 1 88 ? -20.816 9.626 11.315 1.00 50.03 88 ALA A N 1
ATOM 655 C CA . ALA A 1 88 ? -21.588 8.448 11.705 1.00 50.03 88 ALA A CA 1
ATOM 656 C C . ALA A 1 88 ? -21.520 8.271 13.234 1.00 50.03 88 ALA A C 1
ATOM 658 O O . ALA A 1 88 ? -20.433 8.320 13.811 1.00 50.03 88 ALA A O 1
ATOM 659 N N . ALA A 1 89 ? -22.675 8.092 13.886 1.00 43.81 89 ALA A N 1
ATOM 660 C CA . ALA A 1 89 ? -22.750 7.788 15.313 1.00 43.81 89 ALA A CA 1
ATOM 661 C C . ALA A 1 89 ? -21.972 6.495 15.588 1.00 43.81 89 ALA A C 1
ATOM 663 O O . ALA A 1 89 ? -22.325 5.426 15.089 1.00 43.81 89 ALA A O 1
ATOM 664 N N . LEU A 1 90 ? -20.870 6.622 16.322 1.00 47.47 90 LEU A N 1
ATOM 665 C CA . LEU A 1 90 ? -19.980 5.517 16.628 1.00 47.47 90 LEU A CA 1
ATOM 666 C C . LEU A 1 90 ? -20.677 4.624 17.658 1.00 47.47 90 LEU A C 1
ATOM 668 O O . LEU A 1 90 ? -20.945 5.044 18.781 1.00 47.47 90 LEU A O 1
ATOM 672 N N . TYR A 1 91 ? -21.022 3.402 17.267 1.00 44.25 91 TYR A N 1
ATOM 673 C CA . TYR A 1 91 ? -21.443 2.393 18.226 1.00 44.25 91 TYR A CA 1
ATOM 674 C C . TYR A 1 91 ? -20.204 1.979 19.028 1.00 44.25 91 TYR A C 1
ATOM 676 O O . TYR A 1 91 ? -19.334 1.288 18.508 1.00 44.25 91 TYR A O 1
ATOM 684 N N . ASP A 1 92 ? -20.121 2.405 20.291 1.00 50.22 92 ASP A N 1
ATOM 685 C CA . ASP A 1 92 ? -18.974 2.196 21.197 1.00 50.22 92 ASP A CA 1
ATOM 686 C C . ASP A 1 92 ? -18.659 0.715 21.505 1.00 50.22 92 ASP A C 1
ATOM 688 O O . ASP A 1 92 ? -17.755 0.394 22.276 1.00 50.22 92 ASP A O 1
ATOM 692 N N . THR A 1 93 ? -19.410 -0.234 20.946 1.00 54.06 93 THR A N 1
ATOM 693 C CA . THR A 1 93 ? -19.248 -1.665 21.213 1.00 54.06 93 THR A CA 1
ATOM 694 C C . THR A 1 93 ? -19.736 -2.500 20.033 1.00 54.06 93 THR A C 1
ATOM 696 O O . THR A 1 93 ? -20.782 -2.214 19.454 1.00 54.06 93 THR A O 1
ATOM 699 N N . VAL A 1 94 ? -19.026 -3.595 19.730 1.00 56.25 94 VAL A N 1
ATOM 700 C CA . VAL A 1 94 ? -19.445 -4.619 18.743 1.00 56.25 94 VAL A CA 1
ATOM 701 C C . VAL A 1 94 ? -20.876 -5.096 19.012 1.00 56.25 94 VAL A C 1
ATOM 703 O O . VAL A 1 94 ? -21.660 -5.254 18.086 1.00 56.25 94 VAL A O 1
ATOM 706 N N . LEU A 1 95 ? -21.243 -5.192 20.295 1.00 53.47 95 LEU A N 1
ATOM 707 C CA . LEU A 1 95 ? -22.586 -5.537 20.765 1.00 53.47 95 LEU A CA 1
ATOM 708 C C . LEU A 1 95 ? -23.671 -4.542 20.329 1.00 53.47 95 LEU A C 1
ATOM 710 O O . LEU A 1 95 ? -24.807 -4.943 20.108 1.00 53.47 95 LEU A O 1
ATOM 714 N N . ALA A 1 96 ? -23.350 -3.254 20.196 1.00 54.09 96 ALA A N 1
ATOM 715 C CA . ALA A 1 96 ? -24.308 -2.241 19.765 1.00 54.09 96 ALA A CA 1
ATOM 716 C C . ALA A 1 96 ? -24.448 -2.190 18.228 1.00 54.09 96 ALA A C 1
ATOM 718 O O . ALA A 1 96 ? -25.526 -1.872 17.728 1.00 54.09 96 ALA A O 1
ATOM 719 N N . PHE A 1 97 ? -23.406 -2.588 17.485 1.00 57.94 97 PHE A N 1
ATOM 720 C CA . PHE A 1 97 ? -23.490 -2.850 16.041 1.00 57.94 97 PHE A CA 1
ATOM 721 C C . PHE A 1 97 ? -24.309 -4.118 15.747 1.00 57.94 97 PHE A C 1
ATOM 723 O O . PHE A 1 97 ? -25.160 -4.125 14.860 1.00 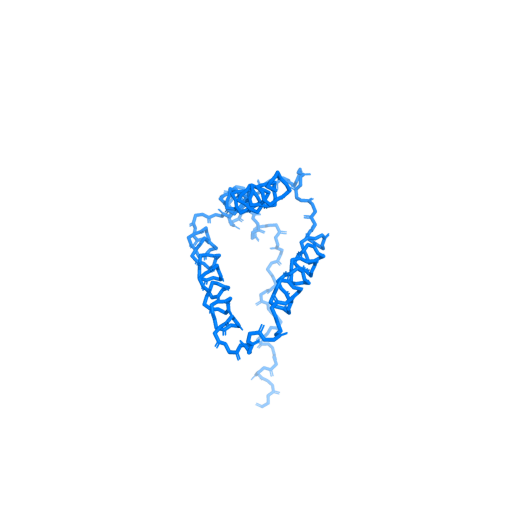57.94 97 PHE A O 1
ATOM 730 N N . GLU A 1 98 ? -24.098 -5.172 16.535 1.00 57.94 98 GLU A N 1
ATOM 731 C CA . GLU A 1 98 ? -24.797 -6.454 16.411 1.00 57.94 98 GLU A CA 1
ATOM 732 C C . GLU A 1 98 ? -26.257 -6.375 16.889 1.00 57.94 98 GLU A C 1
ATOM 734 O O . GLU A 1 98 ? -27.119 -7.008 16.298 1.00 57.94 98 GLU A O 1
ATOM 739 N N . ALA A 1 99 ? -26.585 -5.519 17.865 1.00 58.06 99 ALA A N 1
ATOM 740 C CA . ALA A 1 99 ? -27.972 -5.250 18.269 1.00 58.06 99 ALA A CA 1
ATOM 741 C C . ALA A 1 99 ? -28.771 -4.403 17.254 1.00 58.06 99 ALA A C 1
ATOM 743 O O . ALA A 1 99 ? -30.002 -4.420 17.276 1.00 58.06 99 ALA A O 1
ATOM 744 N N . ALA A 1 100 ? -28.095 -3.654 16.374 1.00 55.22 100 ALA A N 1
ATOM 745 C CA . ALA A 1 100 ? -28.720 -2.875 15.300 1.00 55.22 100 ALA A CA 1
ATOM 746 C C . ALA A 1 100 ? -28.864 -3.667 13.983 1.00 55.22 100 ALA A C 1
ATOM 748 O O . ALA A 1 100 ? -29.615 -3.258 13.095 1.00 55.22 100 ALA A O 1
ATOM 749 N N . GLN A 1 101 ? -28.171 -4.800 13.855 1.00 48.38 101 GLN A N 1
ATOM 750 C CA . GLN A 1 101 ? -28.347 -5.760 12.769 1.00 48.38 101 GLN A CA 1
ATOM 751 C C . GLN A 1 101 ? -29.339 -6.838 13.238 1.00 48.38 101 GLN A C 1
ATOM 753 O O . GLN A 1 101 ? -29.029 -7.580 14.167 1.00 48.38 101 GLN A O 1
ATOM 758 N N . PRO A 1 102 ? -30.530 -6.993 12.630 1.00 43.06 102 PRO A N 1
ATOM 759 C CA . PRO A 1 102 ? -31.299 -8.202 12.867 1.00 43.06 102 PRO A CA 1
ATOM 760 C C . PRO A 1 102 ? -30.462 -9.372 12.337 1.00 43.06 102 PRO A C 1
ATOM 762 O O . PRO A 1 102 ? -29.987 -9.338 11.203 1.00 43.06 102 PRO A O 1
ATOM 765 N N . VAL A 1 103 ? -30.239 -10.366 13.193 1.00 50.84 103 VAL A N 1
ATOM 766 C CA . VAL A 1 103 ? -29.488 -11.601 12.939 1.00 50.84 103 VAL A CA 1
ATOM 767 C C . VAL A 1 103 ? -29.774 -12.139 11.529 1.00 50.84 103 VAL A C 1
ATOM 769 O O . VAL A 1 103 ? -30.807 -12.757 11.287 1.00 50.84 103 VAL A O 1
ATOM 772 N N . LYS A 1 104 ? -28.845 -11.938 10.584 1.00 42.09 104 LYS A N 1
ATOM 773 C CA . LYS A 1 104 ? -28.822 -12.656 9.299 1.00 42.09 104 LYS A CA 1
ATOM 774 C C . LYS A 1 104 ? -28.109 -13.992 9.516 1.00 42.09 104 LYS A C 1
ATOM 776 O O . LYS A 1 104 ? -27.017 -14.220 9.010 1.00 42.09 104 LYS A O 1
ATOM 781 N N . GLY A 1 105 ? -28.699 -14.809 10.384 1.00 44.44 105 GLY A N 1
ATOM 782 C CA . GLY A 1 105 ? -28.114 -16.041 10.904 1.00 44.44 105 GLY A CA 1
ATOM 783 C C . GLY A 1 105 ? -28.752 -17.335 10.409 1.00 44.44 105 GLY A C 1
ATOM 784 O O . GLY A 1 105 ? -28.300 -18.374 10.864 1.00 44.44 105 GLY A O 1
ATOM 785 N N . ASP A 1 106 ? -29.738 -17.318 9.500 1.00 45.00 106 ASP A N 1
ATOM 786 C CA . ASP A 1 106 ? -30.541 -18.529 9.229 1.00 45.00 106 ASP A CA 1
ATOM 787 C C . ASP A 1 106 ? -30.778 -18.896 7.743 1.00 45.00 106 ASP A C 1
ATOM 789 O O . ASP A 1 106 ? -31.613 -19.753 7.471 1.00 45.00 106 ASP A O 1
ATOM 793 N N . GLU A 1 107 ? -30.055 -18.340 6.759 1.00 45.38 107 GLU A N 1
ATOM 794 C CA . GLU A 1 107 ? -30.217 -18.786 5.349 1.00 45.38 107 GLU A CA 1
ATOM 795 C C . GLU A 1 107 ? -29.173 -19.811 4.861 1.00 45.38 107 GLU A C 1
ATOM 797 O O . GLU A 1 107 ? -29.433 -20.503 3.882 1.00 45.38 107 GLU A O 1
ATOM 802 N N . GLU A 1 108 ? -28.035 -20.006 5.543 1.00 43.19 108 GLU A N 1
ATOM 803 C CA . GLU A 1 108 ? -26.990 -20.936 5.055 1.00 43.19 108 GLU A CA 1
ATOM 804 C C . GLU A 1 108 ? -27.157 -22.392 5.545 1.00 43.19 108 GLU A C 1
ATOM 806 O O . GLU A 1 108 ? -26.515 -23.295 5.023 1.00 43.19 108 GLU A O 1
ATOM 811 N N . LYS A 1 109 ? -28.058 -22.679 6.498 1.00 38.88 109 LYS A N 1
ATOM 812 C CA . LYS A 1 109 ? -28.274 -24.056 7.006 1.00 38.88 109 LYS A CA 1
ATOM 813 C C . LYS A 1 109 ? -29.479 -24.802 6.426 1.00 38.88 109 LYS A C 1
ATOM 815 O O . LYS A 1 109 ? -29.697 -25.953 6.796 1.00 38.88 109 LYS A O 1
ATOM 820 N N . ALA A 1 110 ? -30.255 -24.196 5.526 1.00 45.44 110 ALA A N 1
ATOM 821 C CA . ALA A 1 110 ? -31.458 -24.835 4.983 1.00 45.44 110 ALA A CA 1
ATOM 822 C C . ALA A 1 110 ? -31.225 -25.679 3.710 1.00 45.44 110 ALA A C 1
ATOM 824 O O . ALA A 1 110 ? -32.083 -26.499 3.393 1.00 45.44 110 ALA A O 1
ATOM 825 N N . ASP A 1 111 ? -30.091 -25.537 3.005 1.00 43.88 111 ASP A N 1
ATOM 826 C CA . ASP A 1 111 ? -29.865 -26.228 1.715 1.00 43.88 111 ASP A CA 1
ATOM 827 C C . ASP A 1 111 ? -29.000 -27.506 1.806 1.00 43.88 111 ASP A C 1
ATOM 829 O O . ASP A 1 111 ? -29.003 -28.323 0.892 1.00 43.88 111 ASP A O 1
ATOM 833 N N . GLU A 1 112 ? -28.323 -27.768 2.931 1.00 44.19 112 GLU A N 1
ATOM 834 C CA . GLU A 1 112 ? -27.579 -29.033 3.130 1.00 44.19 112 GLU A CA 1
ATOM 835 C C . GLU A 1 112 ? -28.412 -30.154 3.786 1.00 44.19 112 GLU A C 1
ATOM 837 O O . GLU A 1 112 ? -27.941 -31.281 3.927 1.00 44.19 112 GLU A O 1
ATOM 842 N N . GLY A 1 113 ? -29.664 -29.877 4.171 1.00 38.97 113 GLY A N 1
ATOM 843 C CA . GLY A 1 113 ? -30.563 -30.841 4.824 1.00 38.97 113 GLY A CA 1
ATOM 844 C C . GLY A 1 113 ? -31.611 -31.493 3.915 1.00 38.97 113 GLY A C 1
ATOM 845 O O . GLY A 1 113 ? -32.419 -32.283 4.403 1.00 38.97 113 GLY A O 1
ATOM 846 N N . VAL A 1 114 ? -31.638 -31.162 2.620 1.00 50.12 114 VAL A N 1
ATOM 847 C CA . VAL A 1 114 ? -32.614 -31.703 1.656 1.00 50.12 114 VAL A CA 1
ATOM 848 C C . VAL A 1 114 ? -31.897 -32.267 0.430 1.00 50.12 114 VAL A C 1
ATOM 850 O O . VAL A 1 114 ? -32.121 -31.822 -0.692 1.00 50.12 114 VAL A O 1
ATOM 853 N N . ARG A 1 115 ? -31.040 -33.271 0.638 1.00 41.94 115 ARG A N 1
ATOM 854 C CA . ARG A 1 115 ? -30.710 -34.303 -0.357 1.00 41.94 115 ARG A CA 1
ATOM 855 C C . ARG A 1 115 ? -30.410 -35.631 0.317 1.00 41.94 115 ARG A C 1
ATOM 857 O O . ARG A 1 115 ? -29.669 -35.624 1.320 1.00 41.94 115 ARG A O 1
#

Secondary structure (DSSP, 8-state):
-HHHHHHHHHHHHHHHHHHHHHHHHS-HHHHHHHHHHHHHHHHHHHHHHHHHHHHS-GGGTTHHHHHHHHHHHHHHHHHHTS---TT----SSHHHHHHHS----SSSSSSSS--

Radius of gyration: 20.9 Å; chains: 1; bounding box: 52×55×41 Å